Protein AF-A0AAE5RVI0-F1 (afdb_monomer)

Secondary structure (DSSP, 8-state):
----TT-----HHHHHHHHHHHHHHHHHHHHHHTT-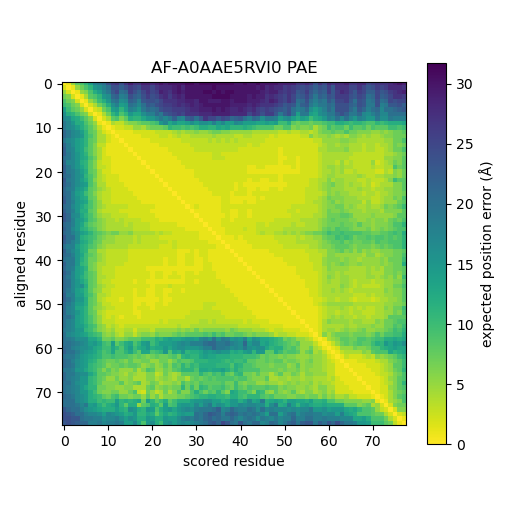HHHHHHHHHHHHHHHHHHHHHHTS---HHHHHHHHHTS----

Foldseek 3Di:
DDDPCPCPPCDPVLLVLLQLLQVLVVVLVVCVVVVNVVSNVVSVVVSVVSVVVSCVVVVDDDDPVRSNVSSNVRHNDD

Structure (mmCIF, N/CA/C/O backbone):
data_AF-A0AAE5RVI0-F1
#
_entry.id   AF-A0AAE5RVI0-F1
#
loop_
_atom_site.group_PDB
_atom_site.id
_atom_site.type_symbol
_atom_site.label_atom_id
_atom_site.label_alt_id
_atom_site.label_comp_id
_atom_site.label_asym_id
_atom_site.label_entity_id
_atom_site.label_seq_id
_atom_site.pdbx_PDB_ins_code
_atom_site.Cartn_x
_atom_site.Cartn_y
_atom_site.Cartn_z
_atom_site.occupancy
_atom_site.B_iso_or_equiv
_atom_site.auth_seq_id
_atom_site.auth_comp_id
_atom_site.auth_asym_id
_atom_site.auth_atom_id
_atom_site.pdbx_PDB_model_num
ATOM 1 N N . MET A 1 1 ? 14.652 12.498 -31.879 1.00 33.44 1 MET A N 1
ATOM 2 C CA . MET A 1 1 ? 13.501 11.645 -31.520 1.00 33.44 1 MET A CA 1
ATOM 3 C C . MET A 1 1 ? 13.517 11.490 -30.013 1.00 33.44 1 MET A C 1
ATOM 5 O O . MET A 1 1 ? 14.387 10.810 -29.492 1.00 33.44 1 MET A O 1
ATOM 9 N N . THR A 1 2 ? 12.659 12.225 -29.314 1.00 36.81 2 THR A N 1
ATOM 10 C CA . THR A 1 2 ? 12.462 12.094 -27.867 1.00 36.81 2 THR A CA 1
ATOM 11 C C . THR A 1 2 ? 11.619 10.848 -27.631 1.00 36.81 2 THR A C 1
ATOM 13 O O . THR A 1 2 ? 10.412 10.875 -27.856 1.00 36.81 2 THR A O 1
ATOM 16 N N . LEU A 1 3 ? 12.272 9.741 -27.274 1.00 40.53 3 LEU A N 1
ATOM 17 C CA 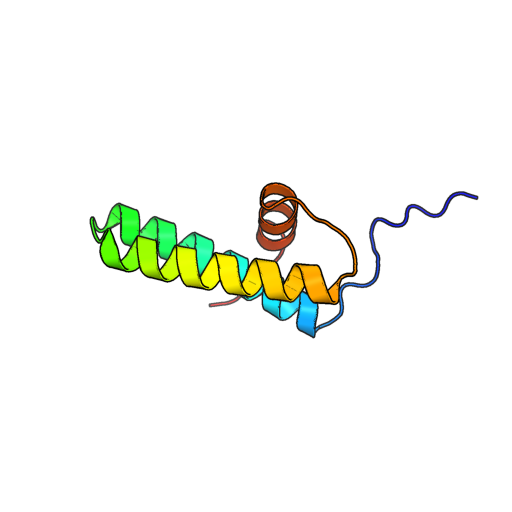. LEU A 1 3 ? 11.590 8.556 -26.767 1.00 40.53 3 LEU A CA 1
ATOM 18 C C . LEU A 1 3 ? 10.945 8.929 -25.432 1.00 40.53 3 LEU A C 1
ATOM 20 O O . LEU A 1 3 ? 11.636 9.293 -24.480 1.00 40.53 3 LEU A O 1
ATOM 24 N N . SER A 1 4 ? 9.617 8.887 -25.408 1.00 42.66 4 SER A N 1
ATOM 25 C CA . SER A 1 4 ? 8.790 8.960 -24.212 1.00 42.66 4 SER A CA 1
ATOM 26 C C . SER A 1 4 ? 9.251 7.885 -23.234 1.00 42.66 4 SER A C 1
ATOM 28 O O . SER A 1 4 ? 8.999 6.701 -23.427 1.00 42.66 4 SER A O 1
ATOM 30 N N . ARG A 1 5 ? 9.986 8.301 -22.207 1.00 42.16 5 ARG A N 1
ATOM 31 C CA . ARG A 1 5 ? 10.567 7.441 -21.174 1.00 42.16 5 ARG A CA 1
ATOM 32 C C . ARG A 1 5 ? 9.526 7.133 -20.088 1.00 42.16 5 ARG A C 1
ATOM 34 O O . ARG A 1 5 ? 9.809 7.287 -18.908 1.00 42.16 5 ARG A O 1
ATOM 41 N N . THR A 1 6 ? 8.301 6.807 -20.502 1.00 45.69 6 THR A N 1
ATOM 42 C CA . THR A 1 6 ? 7.159 6.560 -19.603 1.00 45.69 6 THR A CA 1
ATOM 43 C C . THR A 1 6 ? 6.874 5.072 -19.389 1.00 45.69 6 THR A C 1
ATOM 45 O O . THR A 1 6 ? 6.130 4.741 -18.478 1.00 45.69 6 THR A O 1
ATOM 48 N N . ASP A 1 7 ? 7.531 4.202 -20.157 1.00 46.81 7 ASP A N 1
ATOM 49 C CA . ASP A 1 7 ? 7.629 2.754 -19.939 1.00 46.81 7 ASP A CA 1
ATOM 50 C C . ASP A 1 7 ? 9.099 2.397 -19.671 1.00 46.81 7 ASP A C 1
ATOM 52 O O . ASP A 1 7 ? 9.731 1.661 -20.427 1.00 46.81 7 ASP A O 1
ATOM 56 N N . ALA A 1 8 ? 9.714 2.996 -18.646 1.00 54.28 8 ALA A N 1
ATOM 57 C CA . ALA A 1 8 ? 10.901 2.361 -18.080 1.00 54.28 8 ALA A CA 1
ATOM 58 C C . ALA A 1 8 ? 10.435 0.977 -17.605 1.00 54.28 8 ALA A C 1
ATOM 60 O O . ALA A 1 8 ? 9.540 0.931 -16.766 1.00 54.28 8 ALA A O 1
ATOM 61 N N . GLU A 1 9 ? 10.935 -0.094 -18.233 1.00 60.91 9 GLU A N 1
ATOM 62 C CA . GLU A 1 9 ? 10.551 -1.488 -17.978 1.00 60.91 9 GLU A CA 1
ATOM 63 C C . GLU A 1 9 ? 10.510 -1.734 -16.469 1.00 60.91 9 GLU A C 1
ATOM 65 O O . GLU A 1 9 ? 11.551 -1.870 -15.828 1.00 60.91 9 GLU A O 1
ATOM 70 N N . ILE A 1 10 ? 9.301 -1.711 -15.902 1.00 70.25 10 ILE A N 1
ATOM 71 C CA . ILE A 1 10 ? 9.081 -2.086 -14.513 1.00 70.25 10 ILE A CA 1
ATOM 72 C C . ILE A 1 10 ? 9.419 -3.568 -14.455 1.00 70.25 10 ILE A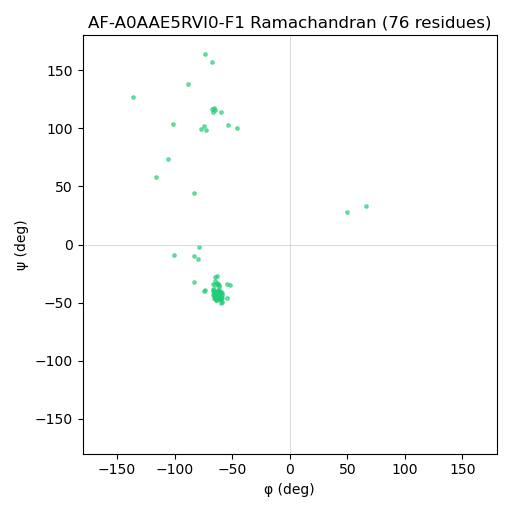 C 1
ATOM 74 O O . ILE A 1 10 ? 8.812 -4.364 -15.171 1.00 70.25 10 ILE A O 1
ATOM 78 N N . ASP A 1 11 ? 10.441 -3.919 -13.681 1.00 81.44 11 ASP A N 1
ATOM 79 C CA . ASP A 1 11 ? 10.831 -5.316 -13.545 1.00 81.44 11 ASP A CA 1
ATOM 80 C C . ASP A 1 11 ? 9.818 -6.087 -12.680 1.00 81.44 11 ASP A C 1
ATOM 82 O O . ASP A 1 11 ? 9.001 -5.500 -11.968 1.00 81.44 11 ASP A O 1
ATOM 86 N N . GLU A 1 12 ? 9.865 -7.418 -12.745 1.00 83.19 12 GLU A N 1
ATOM 87 C CA . GLU A 1 12 ? 8.942 -8.312 -12.025 1.00 83.19 12 GLU A CA 1
ATOM 88 C C . GLU A 1 12 ? 8.871 -7.989 -10.522 1.00 83.19 12 GLU A C 1
ATOM 90 O O . GLU A 1 12 ? 7.806 -8.028 -9.909 1.00 83.19 12 GLU A O 1
ATOM 95 N N . ARG A 1 13 ? 9.992 -7.570 -9.927 1.00 85.00 13 ARG A N 1
ATOM 96 C CA . ARG A 1 13 ? 10.058 -7.238 -8.505 1.00 85.00 13 ARG A CA 1
ATOM 97 C C . ARG A 1 13 ? 9.381 -5.903 -8.202 1.00 85.00 13 ARG A C 1
ATOM 99 O O . ARG A 1 13 ? 8.688 -5.778 -7.194 1.00 85.00 13 ARG A O 1
ATOM 106 N N . GLN A 1 14 ? 9.545 -4.902 -9.058 1.00 87.00 14 GLN A N 1
ATOM 107 C CA . GLN A 1 14 ? 8.825 -3.635 -8.946 1.00 87.00 14 GLN A CA 1
ATOM 108 C C . GLN A 1 14 ? 7.316 -3.824 -9.187 1.00 87.00 14 GLN A C 1
ATOM 110 O O . GLN A 1 14 ? 6.500 -3.173 -8.527 1.00 87.00 14 GLN A O 1
ATOM 115 N N . GLU A 1 15 ? 6.925 -4.746 -10.074 1.00 86.25 15 GLU A N 1
ATOM 116 C CA . GLU A 1 15 ? 5.525 -5.144 -10.243 1.00 86.25 15 GLU A CA 1
ATOM 117 C C . GLU A 1 15 ? 4.953 -5.799 -8.982 1.00 86.25 15 GLU A C 1
ATOM 119 O O . GLU A 1 15 ? 3.834 -5.455 -8.588 1.00 86.25 15 GLU A O 1
ATOM 124 N N . ASP A 1 16 ? 5.719 -6.652 -8.296 1.00 88.12 16 ASP A N 1
ATOM 125 C CA . ASP A 1 16 ? 5.315 -7.233 -7.011 1.00 88.12 16 ASP A CA 1
ATOM 126 C C . ASP A 1 16 ? 5.044 -6.147 -5.960 1.00 88.12 16 ASP A C 1
ATOM 128 O O . ASP A 1 16 ? 4.004 -6.164 -5.295 1.00 88.12 16 ASP A O 1
ATOM 132 N N . PHE A 1 17 ? 5.933 -5.154 -5.835 1.00 91.00 17 PHE A N 1
ATOM 133 C CA . PHE A 1 17 ? 5.729 -4.027 -4.917 1.00 91.00 17 PHE A CA 1
ATOM 134 C C . PHE A 1 17 ? 4.442 -3.264 -5.220 1.00 91.00 17 PHE A C 1
ATOM 136 O O . PHE A 1 17 ? 3.642 -3.011 -4.317 1.00 91.00 17 PHE A O 1
ATOM 143 N N . LEU A 1 18 ? 4.229 -2.904 -6.485 1.00 89.75 18 LEU A N 1
ATOM 144 C CA . LEU A 1 18 ? 3.042 -2.166 -6.909 1.00 89.75 18 LEU A CA 1
ATOM 145 C C . LEU A 1 18 ? 1.763 -2.974 -6.666 1.00 89.75 18 LEU A C 1
ATOM 147 O O . LEU A 1 18 ? 0.761 -2.428 -6.203 1.00 89.75 18 LEU A O 1
ATOM 151 N N . THR A 1 19 ? 1.815 -4.282 -6.902 1.00 90.31 19 THR A N 1
ATOM 152 C CA . THR A 1 19 ? 0.699 -5.194 -6.652 1.00 90.31 19 THR A CA 1
ATOM 153 C C . THR A 1 19 ? 0.371 -5.277 -5.158 1.00 90.31 19 THR A C 1
ATOM 155 O O . THR A 1 19 ? -0.790 -5.124 -4.770 1.00 90.31 19 THR A O 1
ATOM 158 N N . LEU A 1 20 ? 1.378 -5.443 -4.296 1.00 92.31 20 LEU A N 1
ATOM 159 C CA . LEU A 1 20 ? 1.199 -5.472 -2.841 1.00 92.31 20 LEU A CA 1
ATOM 160 C C . LEU A 1 20 ? 0.649 -4.146 -2.300 1.00 92.31 20 LEU A C 1
ATOM 162 O O . LEU A 1 20 ? -0.254 -4.150 -1.464 1.00 92.31 20 LEU A O 1
ATOM 166 N N . ILE A 1 21 ? 1.141 -3.008 -2.799 1.00 92.12 21 ILE A N 1
ATOM 167 C CA . ILE A 1 21 ? 0.635 -1.676 -2.432 1.00 92.12 21 ILE A CA 1
ATOM 168 C C . ILE A 1 21 ? -0.853 -1.545 -2.787 1.00 92.12 21 ILE A C 1
ATOM 170 O O . ILE A 1 21 ? -1.632 -1.024 -1.981 1.00 92.12 21 ILE A O 1
ATOM 174 N N . ASN A 1 22 ? -1.272 -2.053 -3.949 1.00 89.88 22 ASN A N 1
ATOM 175 C CA . ASN A 1 22 ? -2.679 -2.056 -4.346 1.00 89.88 22 ASN A CA 1
ATOM 176 C C . ASN A 1 22 ? -3.537 -2.921 -3.402 1.00 89.88 22 ASN A C 1
ATOM 178 O O . ASN A 1 22 ? -4.555 -2.459 -2.883 1.00 89.88 22 ASN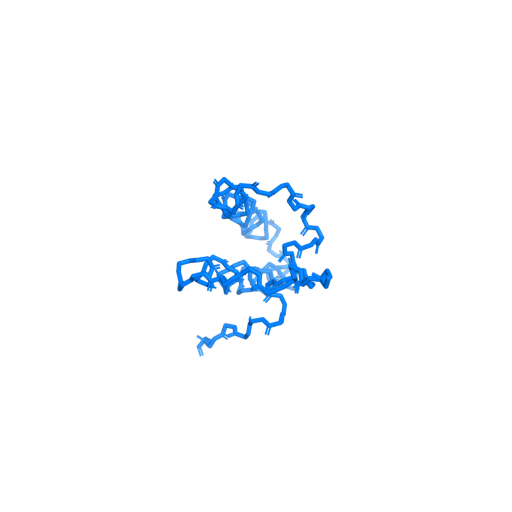 A O 1
ATOM 182 N N . MET A 1 23 ? -3.094 -4.148 -3.104 1.00 91.88 23 MET A N 1
ATOM 183 C CA . MET A 1 23 ? -3.804 -5.048 -2.186 1.00 91.88 23 MET A CA 1
ATOM 184 C C . MET A 1 23 ? -3.943 -4.455 -0.776 1.00 91.88 23 MET A C 1
ATOM 186 O O . MET A 1 23 ? -5.012 -4.541 -0.171 1.00 91.88 23 MET A O 1
ATOM 190 N N . LEU A 1 24 ? -2.888 -3.823 -0.250 1.00 93.62 24 LEU A N 1
ATOM 191 C CA . LEU A 1 24 ? -2.929 -3.175 1.063 1.00 93.62 24 LEU A CA 1
ATOM 192 C C . LEU A 1 24 ? -3.861 -1.963 1.074 1.00 93.62 24 LEU A C 1
ATOM 194 O O . LEU A 1 24 ? -4.606 -1.791 2.031 1.00 93.62 24 LEU A O 1
ATOM 198 N N . THR A 1 25 ? -3.889 -1.172 0.000 1.00 91.38 25 THR A N 1
ATOM 199 C CA . THR A 1 25 ? -4.833 -0.048 -0.132 1.00 91.38 25 THR A CA 1
ATOM 200 C C . THR A 1 25 ? -6.284 -0.538 -0.079 1.00 91.38 25 THR A C 1
ATOM 202 O O . THR A 1 25 ? -7.125 0.054 0.596 1.00 91.38 25 THR A O 1
ATOM 205 N N . TYR A 1 26 ? -6.584 -1.665 -0.732 1.00 90.62 26 TYR A N 1
ATOM 206 C CA . TYR A 1 26 ? -7.896 -2.301 -0.618 1.00 90.62 26 TYR A CA 1
ATOM 207 C C . TYR A 1 26 ? -8.187 -2.781 0.815 1.00 90.62 26 TYR A C 1
ATOM 209 O O . TYR A 1 26 ? -9.257 -2.499 1.359 1.00 90.62 26 TYR A O 1
ATOM 217 N N . ALA A 1 27 ? -7.238 -3.478 1.449 1.00 92.75 27 ALA A N 1
ATOM 218 C CA . ALA A 1 27 ? -7.394 -3.995 2.809 1.00 92.75 27 ALA A CA 1
ATOM 219 C C . ALA A 1 27 ? -7.598 -2.881 3.852 1.00 92.75 27 ALA A C 1
ATOM 221 O O . ALA A 1 27 ? -8.384 -3.048 4.786 1.00 92.75 27 ALA A O 1
ATOM 222 N N . GLU A 1 28 ? -6.932 -1.738 3.679 1.00 93.56 28 GLU A N 1
ATOM 223 C CA . GLU A 1 28 ? -7.098 -0.543 4.509 1.00 93.56 28 GLU A CA 1
ATOM 224 C C . GLU A 1 28 ? -8.543 -0.037 4.461 1.00 93.56 28 GLU A C 1
ATOM 226 O O . GLU A 1 28 ? -9.172 0.105 5.510 1.00 93.56 28 GLU A O 1
ATOM 231 N N . GLY A 1 29 ? -9.114 0.125 3.261 1.00 90.31 29 GLY A N 1
ATOM 232 C CA . GLY A 1 29 ? -10.509 0.550 3.094 1.00 90.31 29 GLY A CA 1
ATOM 233 C C . GLY A 1 29 ? -11.522 -0.442 3.681 1.00 90.31 29 GLY A C 1
ATOM 234 O O . GLY A 1 29 ? -12.549 -0.043 4.241 1.00 90.31 29 GLY A O 1
ATOM 235 N N . VAL A 1 30 ? -11.228 -1.747 3.628 1.00 94.62 30 VAL A N 1
ATOM 236 C CA . VAL A 1 30 ? -12.032 -2.769 4.322 1.00 94.62 30 VAL A CA 1
ATOM 237 C C . VAL A 1 30 ? -11.943 -2.591 5.841 1.00 94.62 30 VAL A C 1
ATOM 239 O O . VAL A 1 30 ? -12.973 -2.607 6.516 1.00 94.62 30 VAL A O 1
ATOM 242 N N . ALA A 1 31 ? -10.744 -2.387 6.392 1.00 94.50 31 ALA A N 1
ATOM 243 C CA . ALA A 1 31 ? -10.546 -2.178 7.826 1.00 94.50 31 ALA A CA 1
ATOM 244 C C . ALA A 1 31 ? -11.253 -0.910 8.337 1.00 94.50 31 ALA A C 1
ATOM 246 O O . ALA A 1 31 ? -11.880 -0.945 9.399 1.00 94.50 31 ALA A O 1
ATOM 247 N N . GLU A 1 32 ? -11.215 0.182 7.569 1.00 92.00 32 GLU A N 1
ATOM 248 C CA . GLU A 1 32 ? -11.969 1.407 7.856 1.00 92.00 32 GLU A CA 1
ATOM 249 C C . GLU A 1 32 ? -13.479 1.147 7.885 1.00 92.00 32 GLU A C 1
ATOM 251 O O . GLU A 1 32 ? -14.159 1.526 8.840 1.00 92.00 32 GLU A O 1
ATOM 256 N N . THR A 1 33 ? -13.998 0.427 6.886 1.00 95.62 33 THR A N 1
ATOM 257 C CA . THR A 1 33 ? -15.428 0.090 6.785 1.00 95.62 33 THR A CA 1
ATOM 258 C C . THR A 1 33 ? -15.904 -0.781 7.951 1.00 95.62 33 THR A C 1
ATOM 260 O O . THR A 1 33 ? -17.039 -0.652 8.410 1.00 95.62 33 THR A O 1
ATOM 263 N N . LEU A 1 34 ? -15.035 -1.654 8.466 1.00 96.31 34 LEU A N 1
ATOM 264 C CA . LEU A 1 34 ? -15.312 -2.496 9.632 1.00 96.31 34 LEU A CA 1
ATOM 265 C C . LEU A 1 34 ? -15.171 -1.753 10.972 1.00 96.31 34 LEU A C 1
ATOM 267 O O . LEU A 1 34 ? -15.415 -2.350 12.020 1.00 96.31 34 LEU A O 1
ATOM 271 N N . GLY A 1 35 ? -14.774 -0.476 10.968 1.00 96.00 35 GLY A N 1
ATOM 272 C CA . GLY A 1 35 ? -14.528 0.283 12.192 1.00 96.00 35 GLY A CA 1
ATOM 273 C C . GLY A 1 35 ? -13.334 -0.248 12.989 1.00 96.00 35 GLY A C 1
ATOM 274 O O . GLY A 1 35 ? -13.352 -0.204 14.219 1.00 96.00 35 GLY A O 1
ATOM 275 N N . ALA A 1 36 ? -12.308 -0.764 12.304 1.00 96.25 36 ALA A N 1
ATOM 276 C CA . ALA A 1 36 ? -11.090 -1.318 12.892 1.00 96.25 36 ALA A CA 1
ATOM 277 C C . ALA A 1 36 ? -9.888 -0.362 12.698 1.00 96.25 36 ALA A C 1
ATOM 279 O O . ALA A 1 36 ? -8.994 -0.642 11.894 1.00 96.25 36 ALA A O 1
ATOM 280 N N . PRO A 1 37 ? -9.819 0.766 13.436 1.00 92.56 37 PRO A N 1
ATOM 281 C CA . PRO A 1 37 ? -8.826 1.818 13.199 1.00 92.56 37 PRO A CA 1
ATOM 282 C C . PRO A 1 37 ? -7.384 1.364 13.452 1.00 92.56 37 PRO A C 1
ATOM 284 O O . PRO A 1 37 ? -6.469 1.826 12.781 1.00 92.56 37 PRO A O 1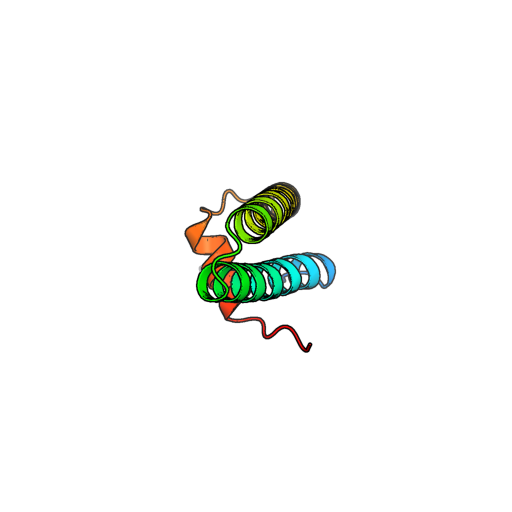
ATOM 287 N N . SER A 1 38 ? -7.160 0.436 14.389 1.00 95.62 38 SER A N 1
ATOM 288 C CA . SER A 1 38 ? -5.827 -0.132 14.613 1.00 95.62 38 SER A CA 1
ATOM 289 C C . SER A 1 38 ? -5.355 -0.955 13.415 1.00 95.62 38 SER A C 1
ATOM 291 O O . SER A 1 38 ? -4.199 -0.842 13.023 1.00 95.62 38 SER A O 1
ATOM 293 N N . ALA A 1 39 ? -6.241 -1.749 12.807 1.00 94.88 39 ALA A N 1
ATOM 294 C CA . ALA A 1 39 ? -5.913 -2.540 11.626 1.00 94.88 39 ALA A CA 1
ATOM 295 C C . ALA A 1 39 ? -5.601 -1.641 10.421 1.00 94.88 39 ALA A C 1
ATOM 297 O O . ALA A 1 39 ? -4.570 -1.838 9.788 1.00 94.88 39 ALA A O 1
ATOM 298 N N . SER A 1 40 ? -6.432 -0.624 10.164 1.00 95.31 40 SER A N 1
ATOM 299 C CA . SER A 1 40 ? -6.168 0.391 9.130 1.00 95.31 40 SER A CA 1
ATOM 300 C C . SER A 1 40 ? -4.797 1.055 9.336 1.00 95.31 40 SER A C 1
ATOM 302 O O . SER A 1 40 ? -3.988 1.072 8.413 1.00 95.31 40 SER A O 1
ATOM 304 N N . TRP A 1 41 ? -4.464 1.462 10.568 1.00 94.69 41 TRP A N 1
ATOM 305 C CA . TRP A 1 41 ? -3.160 2.061 10.872 1.00 94.69 41 TRP A CA 1
ATOM 306 C C . TRP A 1 41 ? -1.978 1.129 10.568 1.00 94.69 41 TRP A C 1
ATOM 308 O O . TRP A 1 41 ? -1.009 1.543 9.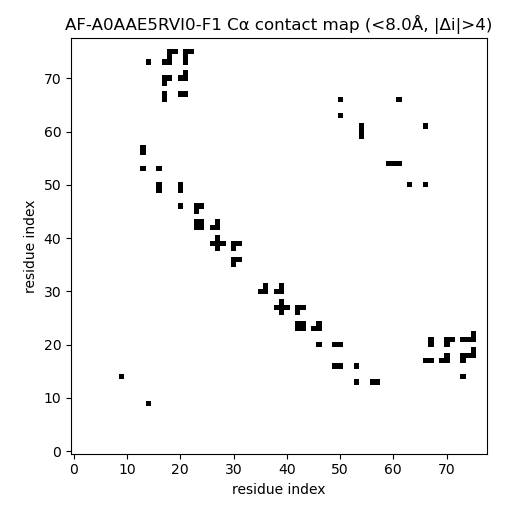935 1.00 94.69 41 TRP A O 1
ATOM 318 N N . TYR A 1 42 ? -2.041 -0.140 10.987 1.00 97.19 42 TYR A N 1
ATOM 319 C CA . TYR A 1 42 ? -0.961 -1.094 10.702 1.00 97.19 42 TYR A CA 1
ATOM 320 C C . TYR A 1 42 ? -0.806 -1.370 9.199 1.00 97.19 42 TYR A C 1
ATOM 322 O O . TYR A 1 42 ? 0.318 -1.557 8.729 1.00 97.19 42 TYR A O 1
ATOM 330 N N . ILE A 1 43 ? -1.911 -1.383 8.449 1.00 96.44 43 ILE A N 1
ATOM 331 C CA . ILE A 1 43 ? -1.896 -1.549 6.992 1.00 96.44 43 ILE A CA 1
ATOM 332 C C . ILE A 1 43 ? -1.241 -0.337 6.319 1.00 96.44 43 ILE A C 1
ATOM 334 O O . ILE A 1 43 ? -0.387 -0.518 5.450 1.00 96.44 43 ILE A O 1
ATOM 338 N N . ASP A 1 44 ? -1.567 0.882 6.756 1.00 93.62 44 ASP A N 1
ATOM 339 C CA . ASP A 1 44 ? -0.952 2.101 6.228 1.00 93.62 44 ASP A CA 1
ATOM 340 C C . ASP A 1 44 ? 0.564 2.130 6.481 1.00 93.62 44 ASP A C 1
ATOM 342 O O . ASP A 1 44 ? 1.345 2.387 5.565 1.00 93.62 44 ASP A O 1
ATOM 346 N N . VAL A 1 45 ? 1.010 1.751 7.684 1.00 95.62 45 VAL A N 1
ATOM 347 C CA . VAL A 1 45 ? 2.445 1.633 8.003 1.00 95.62 45 VAL A CA 1
ATOM 348 C C . VAL A 1 45 ? 3.150 0.630 7.081 1.00 95.62 45 VAL A C 1
ATOM 350 O O . VAL A 1 45 ? 4.243 0.911 6.584 1.00 95.62 45 VAL A O 1
ATOM 353 N N . ALA A 1 46 ? 2.536 -0.527 6.815 1.00 95.19 46 ALA A N 1
ATOM 354 C CA . ALA A 1 46 ? 3.098 -1.517 5.896 1.00 95.19 46 ALA A CA 1
ATOM 355 C C . ALA A 1 46 ? 3.193 -0.975 4.458 1.00 95.19 46 ALA A C 1
ATOM 357 O O . ALA A 1 46 ? 4.220 -1.138 3.799 1.00 95.19 46 ALA A O 1
ATOM 358 N N . LYS A 1 47 ? 2.155 -0.273 3.991 1.00 93.56 47 LYS A N 1
ATOM 359 C CA . LYS A 1 47 ? 2.113 0.371 2.672 1.00 93.56 47 LYS A CA 1
ATOM 360 C C . LYS A 1 47 ? 3.220 1.421 2.524 1.00 93.56 47 LYS A C 1
ATOM 362 O O . LYS A 1 47 ? 3.932 1.400 1.524 1.00 93.56 47 LYS A O 1
ATOM 367 N N . GLN A 1 48 ? 3.428 2.273 3.530 1.00 91.50 48 GLN A N 1
ATOM 368 C CA . GLN A 1 48 ? 4.506 3.272 3.530 1.00 91.50 48 GLN A CA 1
ATOM 369 C C . GLN A 1 48 ? 5.900 2.628 3.44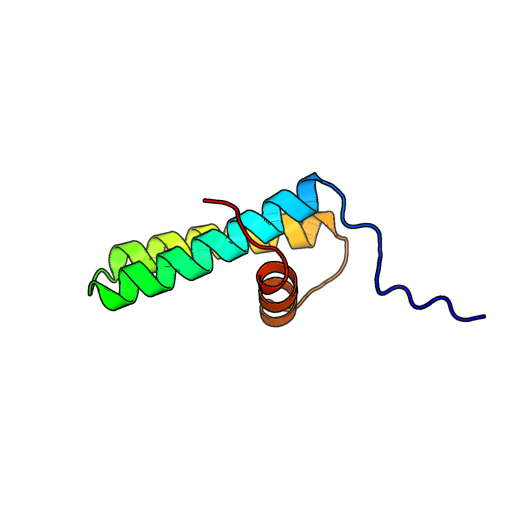0 1.00 91.50 48 GLN A C 1
ATOM 371 O O . GLN A 1 48 ? 6.765 3.112 2.708 1.00 91.50 48 GLN A O 1
ATOM 376 N N . ALA A 1 49 ? 6.122 1.508 4.137 1.00 93.94 49 ALA A N 1
ATOM 377 C CA . ALA A 1 49 ? 7.390 0.782 4.068 1.00 93.94 49 ALA A CA 1
ATOM 378 C C . ALA A 1 49 ? 7.660 0.215 2.660 1.00 93.94 49 ALA A C 1
ATOM 380 O O . ALA A 1 49 ? 8.776 0.338 2.154 1.00 93.94 49 ALA A O 1
ATOM 381 N N . LEU A 1 50 ? 6.641 -0.354 2.004 1.00 92.50 50 LEU A N 1
ATOM 382 C CA . LEU A 1 50 ? 6.754 -0.850 0.626 1.00 92.50 50 LEU A CA 1
ATOM 383 C C . LEU A 1 50 ? 6.972 0.283 -0.383 1.00 92.50 50 LEU A C 1
ATOM 385 O O . LEU A 1 50 ? 7.792 0.140 -1.284 1.00 92.50 50 LEU A O 1
ATOM 389 N N . GLN A 1 51 ? 6.289 1.420 -0.214 1.00 90.69 51 GLN A 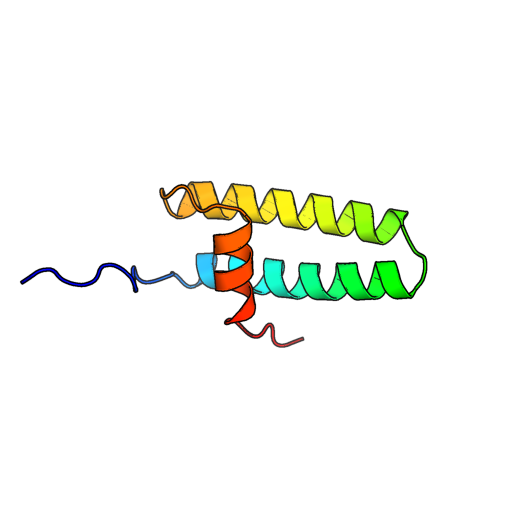N 1
ATOM 390 C CA . GLN A 1 51 ? 6.486 2.609 -1.051 1.00 90.69 51 GLN A CA 1
ATOM 391 C C . GLN A 1 51 ? 7.927 3.119 -0.970 1.00 90.69 51 GLN A C 1
ATOM 393 O O . GLN A 1 51 ? 8.543 3.383 -1.999 1.00 90.69 51 GLN A O 1
ATOM 398 N N . SER A 1 52 ? 8.485 3.200 0.241 1.00 89.81 52 SER A N 1
ATOM 399 C CA . SER A 1 52 ? 9.875 3.615 0.436 1.00 89.81 52 SER A CA 1
ATOM 400 C C . SER A 1 52 ? 10.864 2.631 -0.197 1.00 89.81 52 SER A C 1
ATOM 402 O O . SER A 1 52 ? 11.828 3.053 -0.834 1.00 89.81 52 SER A O 1
ATOM 404 N N . ALA A 1 53 ? 10.623 1.322 -0.075 1.00 90.06 53 ALA A N 1
ATOM 405 C CA . ALA A 1 53 ? 11.448 0.310 -0.734 1.00 90.06 53 ALA A CA 1
ATOM 406 C C . ALA A 1 53 ? 11.408 0.452 -2.265 1.00 90.06 53 ALA A C 1
ATOM 408 O O . ALA A 1 53 ? 12.461 0.498 -2.895 1.00 90.06 53 ALA A O 1
ATOM 409 N N . LEU A 1 54 ? 10.217 0.617 -2.845 1.00 88.44 54 LEU A N 1
ATOM 410 C CA . LEU A 1 54 ? 10.044 0.796 -4.286 1.00 88.44 54 LEU A CA 1
ATOM 411 C C . LEU A 1 54 ? 10.731 2.069 -4.807 1.00 88.44 54 LEU A C 1
ATOM 413 O O . LEU A 1 54 ? 11.415 2.021 -5.825 1.00 88.44 54 LEU A O 1
ATOM 417 N N . GLN A 1 55 ? 10.607 3.195 -4.097 1.00 86.12 55 GLN A N 1
ATOM 418 C CA . GLN A 1 55 ? 11.288 4.446 -4.463 1.00 86.12 55 GLN A CA 1
ATOM 419 C C . GLN A 1 55 ? 12.810 4.278 -4.519 1.00 86.12 55 GLN A C 1
ATOM 421 O O . GLN A 1 55 ? 13.448 4.764 -5.452 1.00 86.12 55 GLN A O 1
ATOM 426 N N . ASN A 1 56 ? 13.388 3.555 -3.555 1.00 86.88 56 ASN A N 1
ATOM 427 C CA . ASN A 1 56 ? 14.822 3.264 -3.548 1.00 86.88 56 ASN A CA 1
ATOM 428 C C . ASN A 1 56 ? 15.253 2.385 -4.736 1.00 86.88 56 ASN A C 1
ATOM 430 O O . ASN A 1 56 ? 16.402 2.465 -5.159 1.00 86.88 56 ASN A O 1
ATOM 434 N N . GLU A 1 57 ? 14.363 1.542 -5.265 1.00 83.75 57 GLU A N 1
ATOM 435 C CA . GLU A 1 57 ? 14.664 0.647 -6.390 1.00 83.75 57 GLU A CA 1
ATOM 436 C C . GLU A 1 57 ? 14.533 1.318 -7.753 1.00 83.75 57 GLU A C 1
ATOM 438 O O . GLU A 1 57 ? 15.270 0.978 -8.676 1.00 83.75 57 GLU A O 1
ATOM 443 N N . MET A 1 58 ? 13.616 2.274 -7.888 1.00 80.00 58 MET A N 1
ATOM 444 C CA . MET A 1 58 ? 13.359 2.934 -9.166 1.00 80.00 58 MET A CA 1
ATOM 445 C C . MET A 1 58 ? 14.333 4.083 -9.466 1.00 80.00 58 MET A C 1
ATOM 447 O O . MET A 1 58 ? 14.316 4.584 -10.587 1.00 80.00 58 MET A O 1
ATOM 451 N N . ASP A 1 59 ? 15.162 4.507 -8.499 1.00 71.62 59 ASP A N 1
ATOM 452 C CA . ASP A 1 59 ? 16.080 5.666 -8.593 1.00 71.62 59 ASP A CA 1
ATOM 453 C C . ASP A 1 59 ? 15.379 6.947 -9.109 1.00 71.62 59 ASP A C 1
ATOM 455 O O . ASP A 1 59 ? 15.960 7.813 -9.765 1.00 71.62 59 ASP A O 1
ATOM 459 N N . VAL A 1 60 ? 14.072 7.040 -8.845 1.00 67.00 60 VAL A N 1
ATOM 460 C CA . VAL A 1 60 ? 13.176 8.120 -9.261 1.00 67.00 60 VAL A CA 1
ATOM 461 C C . VAL A 1 60 ? 12.300 8.479 -8.069 1.00 67.00 60 VAL A C 1
ATOM 463 O O . VAL A 1 60 ? 11.631 7.625 -7.484 1.00 67.00 60 VAL A O 1
ATOM 466 N N . GLU A 1 61 ? 12.272 9.764 -7.722 1.00 67.31 61 GLU A N 1
ATOM 467 C CA . GLU A 1 61 ? 11.343 10.282 -6.722 1.00 67.31 61 GLU A CA 1
ATOM 468 C C . GLU A 1 61 ? 9.926 10.325 -7.304 1.00 67.31 61 GLU A C 1
ATOM 470 O O . GLU A 1 61 ? 9.546 11.253 -8.017 1.00 67.31 61 GLU A O 1
ATOM 475 N N . PHE A 1 62 ? 9.129 9.307 -6.990 1.00 68.56 62 PHE A N 1
ATOM 476 C CA . PHE A 1 62 ? 7.686 9.336 -7.201 1.00 68.56 62 PHE A CA 1
ATOM 477 C C . PHE A 1 62 ? 6.993 9.927 -5.981 1.00 68.56 62 PHE A C 1
ATOM 479 O O . PHE A 1 62 ? 7.319 9.570 -4.847 1.00 68.56 62 PHE A O 1
ATOM 486 N N . SER A 1 63 ? 5.987 10.780 -6.187 1.00 76.56 63 SER A N 1
ATOM 487 C CA . SER A 1 63 ? 5.104 11.137 -5.079 1.00 76.56 63 SER A CA 1
ATOM 488 C C . SER A 1 63 ? 4.278 9.916 -4.658 1.00 76.56 63 SER A C 1
ATOM 490 O O . SER A 1 63 ? 4.030 9.010 -5.457 1.00 76.56 63 SER A O 1
ATOM 492 N N . ASN A 1 64 ? 3.780 9.894 -3.418 1.00 70.50 64 ASN A N 1
ATOM 493 C CA . ASN A 1 64 ? 2.873 8.825 -2.977 1.00 70.50 64 ASN A CA 1
ATOM 494 C C . ASN A 1 64 ? 1.650 8.683 -3.898 1.00 70.50 64 ASN A C 1
ATOM 496 O O . ASN A 1 64 ? 1.177 7.571 -4.117 1.00 70.50 64 ASN A O 1
ATOM 500 N N . ALA A 1 65 ? 1.159 9.791 -4.463 1.00 74.00 65 ALA A N 1
ATOM 501 C CA . ALA A 1 65 ? 0.053 9.766 -5.414 1.00 74.00 65 ALA A CA 1
ATOM 502 C C . ALA A 1 65 ? 0.439 9.056 -6.720 1.00 74.00 65 ALA A C 1
ATOM 504 O O . ALA A 1 65 ? -0.357 8.285 -7.249 1.00 74.00 65 ALA A O 1
ATOM 505 N N . ASP A 1 66 ? 1.664 9.259 -7.209 1.00 76.50 66 ASP A N 1
ATOM 506 C CA . ASP A 1 66 ? 2.154 8.592 -8.418 1.00 76.50 66 ASP A CA 1
ATOM 507 C C . ASP A 1 66 ? 2.279 7.083 -8.204 1.00 76.50 66 ASP A C 1
ATOM 509 O O . ASP A 1 66 ? 1.844 6.311 -9.055 1.00 76.50 66 ASP A O 1
ATOM 513 N N . ILE A 1 67 ? 2.785 6.655 -7.042 1.00 74.31 67 ILE A N 1
ATOM 514 C CA . ILE A 1 67 ? 2.910 5.231 -6.702 1.00 74.31 67 ILE A CA 1
ATOM 515 C C . ILE A 1 67 ? 1.536 4.578 -6.570 1.00 74.31 67 ILE A C 1
ATOM 517 O O . ILE A 1 67 ? 1.325 3.486 -7.086 1.00 74.31 67 ILE A O 1
ATOM 521 N N . VAL A 1 68 ? 0.581 5.240 -5.912 1.00 74.38 68 VAL A N 1
ATOM 522 C CA . VAL A 1 68 ? -0.790 4.721 -5.792 1.00 74.38 68 VAL A CA 1
ATOM 523 C C . VAL A 1 68 ? -1.456 4.623 -7.167 1.00 74.38 68 VAL A C 1
ATOM 525 O O . VAL A 1 68 ? -2.080 3.608 -7.466 1.00 74.38 68 VAL A O 1
ATOM 528 N N . ASN A 1 69 ? -1.272 5.616 -8.039 1.00 78.31 69 ASN A N 1
ATOM 529 C CA . ASN A 1 69 ? -1.777 5.565 -9.412 1.00 78.31 69 ASN A CA 1
ATOM 530 C C . ASN A 1 69 ? -1.132 4.417 -10.213 1.00 78.31 69 ASN A C 1
ATOM 532 O O . ASN A 1 69 ? -1.848 3.643 -10.850 1.00 78.31 69 ASN A O 1
ATOM 536 N N . LEU A 1 70 ? 0.192 4.248 -10.128 1.00 75.56 70 LEU A N 1
ATOM 537 C CA . LEU A 1 70 ? 0.938 3.133 -10.730 1.00 75.56 70 LEU A CA 1
ATOM 538 C C . LEU A 1 70 ? 0.514 1.761 -10.180 1.00 75.56 70 LEU A C 1
ATOM 540 O O . LEU A 1 70 ? 0.496 0.779 -10.922 1.00 75.56 70 LEU A O 1
ATOM 544 N N . ALA A 1 71 ? 0.169 1.680 -8.897 1.00 77.50 71 ALA A N 1
ATOM 545 C CA . ALA A 1 71 ? -0.311 0.462 -8.253 1.00 77.50 71 ALA A CA 1
ATOM 546 C C . ALA A 1 71 ? -1.751 0.131 -8.671 1.00 77.50 71 ALA A C 1
ATOM 548 O O . ALA A 1 71 ? -2.070 -1.023 -8.935 1.00 77.50 71 ALA A O 1
ATOM 549 N N . SER A 1 72 ? -2.615 1.141 -8.806 1.00 73.06 72 SER A N 1
ATOM 550 C CA . SER A 1 72 ? -4.039 0.963 -9.128 1.00 73.06 72 SER A CA 1
ATOM 551 C C . SER A 1 72 ? -4.304 0.319 -10.494 1.00 73.06 72 SER A C 1
ATOM 553 O O . SER A 1 72 ? -5.321 -0.350 -10.675 1.00 73.06 72 SER A O 1
ATOM 555 N N . VAL A 1 73 ? -3.385 0.484 -11.453 1.00 74.75 73 VAL A N 1
ATOM 556 C CA . VAL A 1 73 ? -3.480 -0.141 -12.785 1.00 74.75 73 VAL A CA 1
ATOM 557 C C . VAL A 1 73 ? -3.039 -1.609 -12.786 1.00 74.75 73 VAL A C 1
ATOM 559 O O . VAL A 1 73 ? -3.289 -2.320 -13.757 1.00 74.75 73 VAL A O 1
ATOM 562 N N . A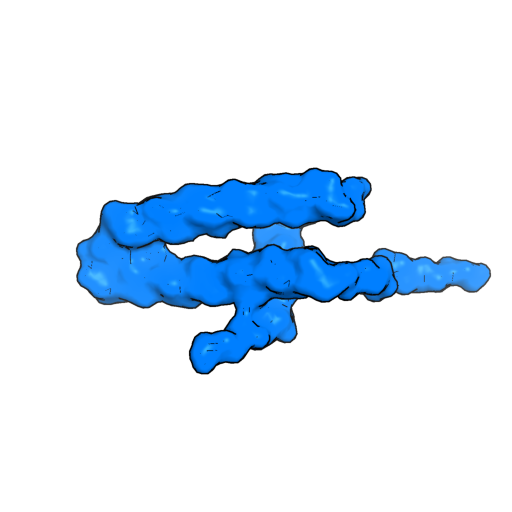RG A 1 74 ? -2.406 -2.077 -11.705 1.00 69.25 74 ARG A N 1
ATOM 563 C CA . ARG A 1 74 ? -1.940 -3.455 -11.535 1.00 69.25 74 ARG A CA 1
ATOM 564 C C . ARG A 1 74 ? -2.917 -4.194 -10.639 1.00 69.25 74 ARG A C 1
ATOM 566 O O . ARG A 1 74 ? -2.962 -3.994 -9.426 1.00 69.25 74 ARG A O 1
ATOM 573 N N . ALA A 1 75 ? -3.751 -5.027 -11.251 1.00 60.00 75 ALA A N 1
ATOM 574 C CA . ALA A 1 75 ? -4.677 -5.863 -10.507 1.00 60.00 75 ALA A CA 1
ATOM 575 C C . ALA A 1 75 ? -3.885 -6.894 -9.693 1.00 60.00 75 ALA A C 1
ATOM 577 O O . ALA A 1 75 ? -3.253 -7.784 -10.256 1.00 60.00 75 ALA A O 1
ATOM 578 N N . GLY A 1 76 ? -3.946 -6.792 -8.367 1.00 55.16 76 GLY A N 1
ATOM 579 C CA . GLY A 1 76 ? -3.586 -7.912 -7.512 1.00 55.16 76 GLY A CA 1
ATOM 580 C C . GLY A 1 76 ? -4.611 -9.017 -7.697 1.00 55.16 76 GLY A C 1
ATOM 581 O O . GLY A 1 76 ? -5.791 -8.823 -7.411 1.00 55.16 76 GLY A O 1
ATOM 582 N N . HIS A 1 77 ? -4.175 -10.165 -8.203 1.00 46.75 77 HIS A N 1
ATOM 583 C CA . HIS A 1 77 ? -4.979 -11.374 -8.137 1.00 46.75 77 HIS A CA 1
ATOM 584 C C . HIS A 1 77 ? -4.919 -11.887 -6.694 1.00 46.75 77 HIS A C 1
ATOM 586 O O . HIS A 1 77 ? -3.902 -12.437 -6.278 1.00 46.75 77 HIS A O 1
ATOM 592 N N . CYS A 1 78 ? -5.980 -11.629 -5.926 1.00 49.53 78 CYS A N 1
ATOM 593 C CA . CYS A 1 78 ? -6.229 -12.309 -4.654 1.00 49.53 78 CYS A CA 1
ATOM 594 C C . CYS A 1 78 ? -6.733 -13.735 -4.898 1.00 49.53 78 CYS A C 1
ATOM 596 O O . CYS A 1 78 ? -7.564 -13.911 -5.822 1.00 49.53 78 CYS A O 1
#

Sequence (78 aa):
MTLSRTDAEIDERQEDFLTLINMLTYAEGVAETLGAPSASWYIDVAKQALQSALQNEMDVEFSNADIVNLASVRAGHC

Nearest PDB structures (foldseek):
  2pmr-assembly1_A-2  TM=8.226E-01  e=4.696E+00  Methanothermobacter thermautotrophicus str. Delta H

Mean predicted aligned error: 7.93 Å

pLDDT: mean 79.98, std 17.1, range [33.44, 97.19]

Organism: NCBI:txid1972867

Solvent-accessible surface area (backbone atoms only — not comparable to full-atom values): 4536 Å² total; per-residue (Å²): 135,87,74,79,79,81,74,68,81,73,46,75,68,57,48,49,49,29,22,51,43,33,48,38,55,53,52,26,56,51,24,52,75,71,70,32,63,69,58,22,49,54,36,50,55,52,40,53,54,49,49,53,53,48,37,69,72,64,80,45,94,66,53,73,66,52,50,51,55,63,6,66,76,38,80,57,86,126

Radius of gyration: 13.94 Å; Cα contacts (8 Å, |Δi|>4): 57; chains: 1; bounding box: 32×24×46 Å